Protein AF-A0A8E5ML60-F1 (afdb_monomer)

Mean predicted aligned error: 9.16 Å

Foldseek 3Di:
DVVVVVVVVVVVVCVLVVLVPDAPLLFADPVCSVVVVVVLVVQDPPKAWDWDDDPQKIKIFIDDNVRPDGPDIDIGHTDPCNVVNRVSLVPDDPVVSRVRNSD

Solvent-accessible surface area (backbone atoms only — not comparable to full-atom values): 5982 Å² total; per-residue (Å²): 119,68,68,63,52,52,52,53,55,51,51,65,65,43,55,64,58,62,58,73,68,62,42,56,72,59,23,44,23,77,94,44,45,72,60,49,55,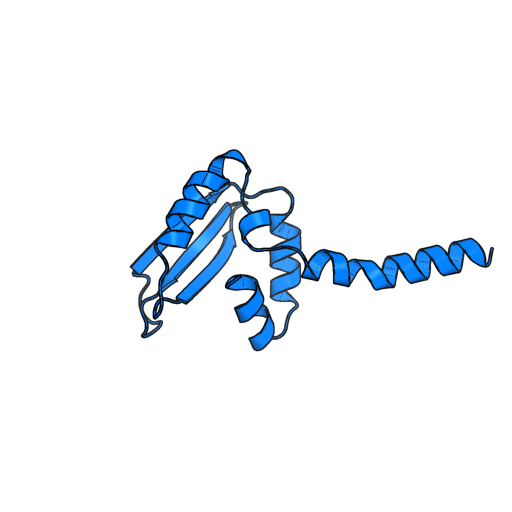60,51,56,72,68,65,48,88,69,48,46,68,50,70,48,82,56,95,77,21,36,34,36,44,26,23,42,70,84,65,80,46,77,76,49,72,52,77,40,57,39,27,94,47,27,66,61,49,54,51,55,42,71,73,40,59,73,82,54,29,57,55,50,62,73,96

pLDDT: mean 81.3, std 15.76, range [49.38, 97.75]

Organism: Ustilaginoidea virens (NCBI:txid1159556)

Secondary structure (DSSP, 8-state):
-HHHHHHHHHHHHHHHHHHHT--GGGGB-GGGHHHHHHHHTT--TT-EEEEEEETTEEEEEEE-TTSSSEEEEEEEEBPTTHHHHHHHHHTS-HHHHHHHHH-

Radius of gyration: 16.59 Å; Cα contacts (8 Å, |Δi|>4): 123; chains: 1; bounding box: 34×33×50 Å

Structure (mmCIF, N/CA/C/O backbone):
data_AF-A0A8E5ML60-F1
#
_entry.id   AF-A0A8E5ML60-F1
#
loop_
_atom_site.group_PDB
_atom_site.id
_atom_site.type_symbol
_atom_site.label_atom_id
_atom_site.label_alt_id
_atom_site.label_comp_id
_atom_site.label_asym_id
_atom_site.label_entity_id
_atom_site.label_seq_id
_atom_site.pdbx_PDB_ins_code
_atom_site.Cartn_x
_atom_site.Cartn_y
_atom_site.Cartn_z
_atom_site.occupancy
_atom_site.B_iso_or_equiv
_atom_site.auth_seq_id
_atom_site.auth_comp_id
_atom_site.auth_asym_id
_atom_site.auth_atom_id
_atom_site.pdbx_PDB_model_num
ATOM 1 N N . MET A 1 1 ? -16.453 -22.529 35.936 1.00 58.88 1 MET A N 1
ATOM 2 C CA . MET A 1 1 ? -15.146 -21.964 35.510 1.00 58.88 1 MET A CA 1
ATOM 3 C C . MET A 1 1 ? -14.504 -22.653 34.294 1.00 58.88 1 MET A C 1
ATOM 5 O O . MET A 1 1 ? -13.620 -22.053 33.698 1.00 58.88 1 MET A O 1
ATOM 9 N N . HIS A 1 2 ? -14.928 -23.857 33.876 1.00 58.31 2 HIS A N 1
ATOM 10 C CA . HIS A 1 2 ? -14.339 -24.545 32.710 1.00 58.31 2 HIS A CA 1
ATOM 11 C C . HIS A 1 2 ? -14.726 -23.940 31.348 1.00 58.31 2 HIS A C 1
ATOM 13 O O . HIS A 1 2 ? -13.866 -23.816 30.484 1.00 58.31 2 HIS A O 1
ATOM 19 N N . LEU A 1 3 ? -15.969 -23.473 31.181 1.00 62.12 3 LEU A N 1
ATOM 20 C CA . LEU A 1 3 ? -16.435 -22.844 29.933 1.00 62.12 3 LEU A CA 1
ATOM 21 C C . LEU A 1 3 ? -15.674 -21.553 29.588 1.00 62.12 3 LEU A C 1
ATOM 23 O O . LEU A 1 3 ? -15.252 -21.377 28.452 1.00 62.12 3 LEU A O 1
ATOM 27 N N . LEU A 1 4 ? -15.417 -20.690 30.579 1.00 64.50 4 LEU A N 1
ATOM 28 C CA . LEU A 1 4 ? -14.663 -19.445 30.378 1.00 64.50 4 LEU A CA 1
ATOM 29 C C . LEU A 1 4 ? -13.224 -19.719 29.905 1.00 64.50 4 LEU A C 1
ATOM 31 O O . LEU A 1 4 ? -12.716 -19.034 29.026 1.00 64.50 4 LEU A O 1
ATOM 35 N N . ARG A 1 5 ? -12.583 -20.764 30.447 1.00 63.19 5 ARG A N 1
ATOM 36 C CA . ARG A 1 5 ? -11.224 -21.176 30.061 1.00 63.19 5 ARG A CA 1
ATOM 37 C C . ARG A 1 5 ? -11.161 -21.713 28.629 1.00 63.19 5 ARG A C 1
ATOM 39 O O . ARG A 1 5 ? -10.198 -21.426 27.930 1.00 63.19 5 ARG A O 1
ATOM 46 N N . ILE A 1 6 ? -12.192 -22.435 28.184 1.00 70.25 6 ILE A N 1
ATOM 47 C CA . ILE A 1 6 ? -12.295 -22.945 26.806 1.00 70.25 6 ILE A CA 1
ATOM 48 C C . ILE A 1 6 ? -12.493 -21.792 25.812 1.00 70.25 6 ILE A C 1
ATOM 50 O O . ILE A 1 6 ? -11.838 -21.765 24.775 1.00 70.25 6 ILE A O 1
ATOM 54 N N . VAL A 1 7 ? -13.333 -20.805 26.146 1.00 66.75 7 VAL A N 1
ATOM 55 C CA . VAL A 1 7 ? -13.552 -19.618 25.299 1.00 66.75 7 VAL A CA 1
ATOM 56 C C . VAL A 1 7 ? -12.274 -18.785 25.163 1.00 66.75 7 VAL A C 1
ATOM 58 O O . VAL A 1 7 ? -11.927 -18.382 24.056 1.00 66.75 7 VAL A O 1
ATOM 61 N N . ILE A 1 8 ? -11.536 -18.574 26.260 1.00 62.09 8 ILE A N 1
ATOM 62 C CA . ILE A 1 8 ? -10.260 -17.841 26.233 1.00 62.09 8 ILE A CA 1
ATOM 63 C C . ILE A 1 8 ? -9.214 -18.596 25.397 1.00 62.09 8 ILE A C 1
ATOM 65 O O . ILE A 1 8 ? -8.561 -17.987 24.553 1.00 62.09 8 ILE A O 1
ATOM 69 N N . ALA A 1 9 ? -9.098 -19.917 25.568 1.00 63.38 9 ALA A N 1
ATOM 70 C CA . ALA A 1 9 ? -8.167 -20.739 24.793 1.00 63.38 9 ALA A CA 1
ATOM 71 C C . ALA A 1 9 ? -8.489 -20.731 23.285 1.00 63.38 9 ALA A C 1
ATOM 73 O O . ALA A 1 9 ? -7.587 -20.624 22.451 1.00 63.38 9 ALA A O 1
ATOM 74 N N . LEU A 1 10 ? -9.773 -20.776 22.918 1.00 59.94 10 LEU A N 1
ATOM 75 C CA . LEU A 1 10 ? -10.203 -20.708 21.522 1.00 59.94 10 LEU A CA 1
ATOM 76 C C . LEU A 1 10 ? -9.956 -19.317 20.909 1.00 59.94 10 LEU A C 1
ATOM 78 O O . LEU A 1 10 ? -9.509 -19.221 19.767 1.00 59.94 10 LEU A O 1
ATOM 82 N N . ALA A 1 11 ? -10.168 -18.243 21.676 1.00 59.28 11 ALA A N 1
ATOM 83 C CA . ALA A 1 11 ? -9.871 -16.877 21.244 1.00 59.28 11 ALA A CA 1
ATOM 84 C C . ALA A 1 11 ? -8.369 -16.663 20.981 1.00 59.28 11 ALA A C 1
ATOM 86 O O . ALA A 1 11 ? -8.003 -16.037 19.985 1.00 59.28 11 ALA A O 1
ATOM 87 N N . THR A 1 12 ? -7.493 -17.241 21.812 1.00 59.06 12 THR A N 1
ATOM 88 C CA . THR A 1 12 ? -6.038 -17.182 21.584 1.00 59.06 12 THR A CA 1
ATOM 89 C C . THR A 1 12 ? -5.590 -17.967 20.351 1.00 59.06 12 THR A C 1
ATOM 91 O O . THR A 1 12 ? -4.633 -17.565 19.696 1.00 59.06 12 THR A O 1
ATOM 94 N N . LEU A 1 13 ? -6.295 -19.045 19.988 1.00 58.19 13 LEU A N 1
ATOM 95 C CA . LEU A 1 13 ? -5.961 -19.856 18.813 1.00 58.19 13 LEU A CA 1
ATOM 96 C C . LEU A 1 13 ? -6.383 -19.190 17.488 1.00 58.19 13 LEU A C 1
ATOM 98 O O . LEU A 1 13 ? -5.761 -19.422 16.455 1.00 58.19 13 LEU A O 1
ATOM 102 N N . LEU A 1 14 ? -7.438 -18.367 17.511 1.00 54.91 14 LEU A N 1
ATOM 103 C CA . LEU A 1 14 ? -8.003 -17.710 16.323 1.00 54.91 14 LEU A CA 1
ATOM 104 C C . LEU A 1 14 ? -7.382 -16.339 16.015 1.00 54.91 14 LEU A C 1
ATOM 106 O O . LEU A 1 14 ? -7.439 -15.892 14.869 1.00 54.91 14 LEU A O 1
ATOM 110 N N . ALA A 1 15 ? -6.762 -15.681 16.998 1.00 54.88 15 ALA A N 1
ATOM 111 C CA . ALA A 1 15 ? -6.102 -14.388 16.805 1.00 54.88 15 ALA A CA 1
ATOM 112 C C . ALA A 1 15 ? -5.055 -14.371 15.658 1.00 54.88 15 ALA A C 1
ATOM 114 O O . ALA A 1 15 ? -5.115 -13.455 14.835 1.00 54.88 15 ALA A O 1
ATOM 115 N N . PRO A 1 16 ? -4.165 -15.377 15.498 1.00 56.28 16 PRO A N 1
ATOM 116 C CA . PRO A 1 16 ? -3.231 -15.406 14.370 1.00 56.28 16 PRO A CA 1
ATOM 117 C C . PRO A 1 16 ? -3.911 -15.664 13.015 1.00 56.28 16 PRO A C 1
ATOM 119 O O . PRO A 1 16 ? -3.416 -15.209 11.984 1.00 56.28 16 PRO A O 1
ATOM 122 N N . VAL A 1 17 ? -5.055 -16.361 12.996 1.00 58.16 17 VAL A N 1
ATOM 123 C CA . VAL A 1 17 ? -5.814 -16.649 11.764 1.00 58.16 17 VAL A CA 1
ATOM 124 C C . VAL A 1 17 ? -6.487 -15.383 11.233 1.00 58.16 17 VAL A C 1
ATOM 126 O O . VAL A 1 17 ? -6.482 -15.140 10.029 1.00 58.16 17 VAL A O 1
ATOM 129 N N . ALA A 1 18 ? -7.007 -14.536 12.125 1.00 57.91 18 ALA A N 1
ATOM 130 C CA . ALA A 1 18 ? -7.603 -13.258 11.744 1.00 57.91 18 ALA A CA 1
ATOM 131 C C . ALA A 1 18 ? -6.579 -12.301 11.105 1.00 57.91 18 ALA A C 1
ATOM 133 O O . ALA A 1 18 ? -6.935 -11.548 10.201 1.00 57.91 18 ALA A O 1
ATOM 134 N N . MET A 1 19 ? -5.309 -12.354 11.527 1.00 59.56 19 MET A N 1
ATOM 135 C CA . MET A 1 19 ? -4.244 -11.522 10.951 1.00 59.56 19 MET A CA 1
ATOM 136 C C . MET A 1 19 ? -3.718 -12.046 9.613 1.00 59.56 19 MET A C 1
ATOM 138 O O . MET A 1 19 ? -3.382 -11.247 8.745 1.00 59.56 19 MET A O 1
ATOM 142 N N . ALA A 1 20 ? -3.744 -13.366 9.400 1.00 59.12 20 ALA A N 1
ATOM 143 C CA . ALA A 1 20 ? -3.416 -13.988 8.115 1.00 59.12 20 ALA A CA 1
ATOM 144 C C . ALA A 1 20 ? -4.392 -13.612 6.980 1.00 59.12 20 ALA A C 1
ATOM 146 O O . ALA A 1 20 ? -4.085 -13.837 5.812 1.00 59.12 20 ALA A O 1
ATOM 147 N N . ALA A 1 21 ? -5.562 -13.055 7.313 1.00 65.81 21 ALA A N 1
ATOM 148 C CA . ALA A 1 21 ? -6.557 -12.603 6.347 1.00 65.81 21 ALA A CA 1
ATOM 149 C C . ALA A 1 21 ? -6.398 -11.131 5.922 1.00 65.81 21 ALA A C 1
ATOM 151 O O . ALA A 1 21 ? -7.067 -10.720 4.972 1.00 65.81 21 ALA A O 1
ATOM 152 N N . LEU A 1 22 ? -5.560 -10.330 6.601 1.00 75.38 22 LEU A N 1
ATOM 153 C CA . LEU A 1 22 ? -5.335 -8.945 6.181 1.00 75.38 22 LEU A CA 1
ATOM 154 C C . LEU A 1 22 ? -4.525 -8.908 4.886 1.00 75.38 22 LEU A C 1
ATOM 156 O O . LEU A 1 22 ? -3.469 -9.529 4.785 1.00 75.38 22 LEU A O 1
ATOM 160 N N . ARG A 1 23 ? -5.002 -8.119 3.924 1.00 87.12 23 ARG A N 1
ATOM 161 C CA . ARG A 1 23 ? -4.296 -7.830 2.672 1.00 87.12 23 ARG A CA 1
ATOM 162 C C . ARG A 1 23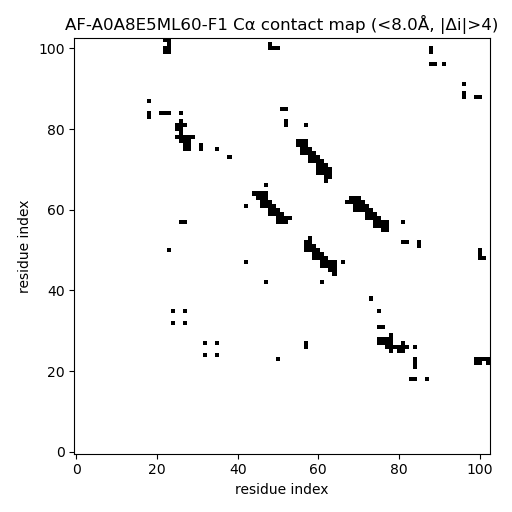 ? -3.613 -6.477 2.748 1.00 87.12 23 ARG A C 1
ATOM 164 O O . ARG A 1 23 ? -4.027 -5.609 3.520 1.00 87.12 23 ARG A O 1
ATOM 171 N N . LEU A 1 24 ? -2.640 -6.238 1.868 1.00 90.00 24 LEU A N 1
ATOM 172 C CA . LEU A 1 24 ? -1.996 -4.926 1.777 1.00 90.00 24 LEU A CA 1
ATOM 173 C C . LEU A 1 24 ? -3.023 -3.804 1.554 1.00 90.00 24 LEU A C 1
ATOM 175 O O . LEU A 1 24 ? -2.941 -2.750 2.184 1.00 90.00 24 LEU A O 1
ATOM 179 N N . ARG A 1 25 ? -4.051 -4.048 0.736 1.00 94.25 25 ARG A N 1
ATOM 180 C CA . ARG A 1 25 ? -5.153 -3.105 0.496 1.00 94.25 25 ARG A CA 1
ATOM 181 C C . ARG A 1 25 ? -5.871 -2.658 1.777 1.00 94.25 25 ARG A C 1
ATOM 183 O O . ARG A 1 25 ? -6.277 -1.502 1.867 1.00 94.25 25 ARG A O 1
ATOM 190 N N . ASP A 1 26 ? -5.993 -3.525 2.787 1.00 93.62 26 ASP A N 1
ATOM 191 C CA . ASP A 1 26 ? -6.643 -3.194 4.066 1.00 93.62 26 ASP A CA 1
ATOM 192 C C . ASP A 1 26 ? -5.844 -2.179 4.894 1.00 93.62 26 ASP A C 1
ATOM 194 O O . ASP A 1 26 ? -6.384 -1.561 5.816 1.00 93.62 26 ASP A O 1
ATOM 198 N N . THR A 1 27 ? -4.564 -1.985 4.571 1.00 94.88 27 THR A N 1
ATOM 199 C CA . THR A 1 27 ? -3.684 -1.001 5.216 1.00 94.88 27 THR A CA 1
ATOM 200 C C . THR A 1 27 ? -3.873 0.418 4.680 1.00 94.88 27 THR A C 1
ATOM 202 O O . THR A 1 27 ? -3.345 1.363 5.265 1.00 94.88 27 THR A O 1
ATOM 205 N N . ILE A 1 28 ? -4.638 0.590 3.599 1.00 97.44 28 ILE A N 1
ATOM 206 C CA . ILE A 1 28 ? 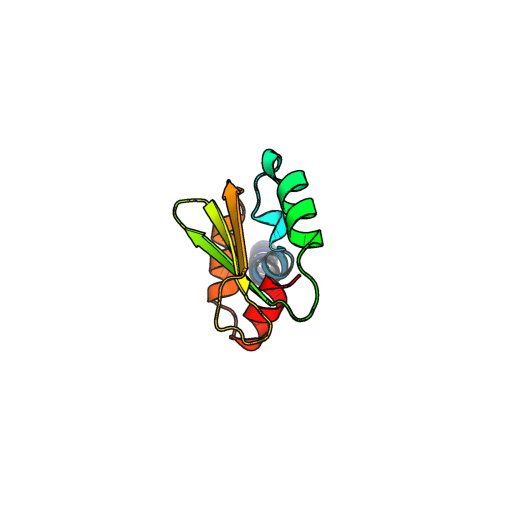-4.833 1.863 2.903 1.00 97.44 28 ILE A CA 1
ATOM 207 C C . ILE A 1 28 ? -6.114 2.540 3.397 1.00 97.44 28 ILE A C 1
ATOM 209 O O . ILE A 1 28 ? -7.162 1.908 3.535 1.00 97.44 28 ILE A O 1
ATOM 213 N N . HIS A 1 29 ? -6.053 3.844 3.672 1.00 97.44 29 HIS A N 1
ATOM 214 C CA . HIS A 1 29 ? -7.234 4.615 4.056 1.00 97.44 29 HIS A CA 1
ATOM 215 C C . HIS A 1 29 ? -8.276 4.631 2.923 1.00 97.44 29 HIS A C 1
ATOM 217 O O . HIS A 1 29 ? -7.928 4.734 1.746 1.00 97.44 29 HIS A O 1
ATOM 223 N N . THR A 1 30 ? -9.565 4.589 3.270 1.00 96.38 30 THR A N 1
ATOM 224 C CA . THR A 1 30 ? -10.678 4.441 2.309 1.00 96.38 30 THR A CA 1
ATOM 225 C C . THR A 1 30 ? -10.674 5.495 1.196 1.00 96.38 30 THR A C 1
ATOM 227 O O . THR A 1 30 ? -10.894 5.169 0.033 1.00 96.38 30 THR A O 1
ATOM 230 N N . GLU A 1 31 ? -10.335 6.741 1.532 1.00 97.12 31 GLU A N 1
ATOM 231 C CA . GLU A 1 31 ? -10.195 7.868 0.591 1.00 97.12 31 GLU A CA 1
ATOM 232 C C . GLU A 1 31 ? -9.115 7.674 -0.491 1.00 97.12 31 GLU A C 1
ATOM 234 O O . GLU A 1 31 ? -9.135 8.346 -1.520 1.00 97.12 31 GLU A O 1
ATOM 239 N N . ASN A 1 32 ? -8.161 6.764 -0.282 1.00 96.75 32 ASN A N 1
ATOM 240 C CA . ASN A 1 32 ? -7.077 6.482 -1.220 1.00 96.75 32 ASN A CA 1
ATOM 241 C C . ASN A 1 32 ? -7.260 5.164 -1.983 1.00 96.75 32 ASN A C 1
ATOM 243 O O . ASN A 1 32 ? -6.478 4.904 -2.894 1.00 96.75 32 ASN A O 1
ATOM 247 N N . LEU A 1 33 ? -8.296 4.368 -1.688 1.00 96.56 33 LEU A N 1
ATOM 248 C CA . LEU A 1 33 ? -8.467 3.035 -2.281 1.00 96.56 33 LEU A CA 1
ATOM 249 C C . LEU A 1 33 ? -8.550 3.059 -3.807 1.00 96.56 33 LEU A C 1
ATOM 251 O O . LEU A 1 33 ? -7.897 2.254 -4.453 1.00 96.56 33 LEU A O 1
ATOM 255 N N . ARG A 1 34 ? -9.273 4.017 -4.401 1.00 97.12 34 ARG A N 1
ATOM 256 C CA . ARG A 1 34 ? -9.366 4.122 -5.869 1.00 97.12 34 ARG A CA 1
ATOM 257 C C . ARG A 1 34 ? -8.008 4.400 -6.521 1.00 97.12 34 ARG A C 1
ATOM 259 O O . ARG A 1 34 ? -7.718 3.872 -7.588 1.00 97.12 34 ARG A O 1
ATOM 266 N N . ILE A 1 35 ? -7.199 5.253 -5.894 1.00 96.62 35 ILE A N 1
ATOM 267 C CA . ILE A 1 35 ? -5.869 5.613 -6.404 1.00 96.62 35 ILE A CA 1
ATOM 268 C C . ILE A 1 35 ? -4.921 4.424 -6.230 1.00 96.62 35 ILE A C 1
ATOM 270 O O . ILE A 1 35 ? -4.195 4.093 -7.158 1.00 96.62 35 ILE A O 1
ATOM 274 N N . TYR A 1 36 ? -4.992 3.745 -5.083 1.00 96.62 36 TYR A N 1
ATOM 275 C CA . TYR A 1 36 ? -4.265 2.506 -4.827 1.00 96.62 36 TYR A CA 1
ATOM 276 C C . TYR A 1 36 ? -4.607 1.419 -5.852 1.00 96.62 36 TYR A C 1
ATOM 278 O O . TYR A 1 36 ? -3.701 0.891 -6.486 1.00 96.62 36 TYR A O 1
ATOM 286 N N . ASP A 1 37 ? -5.891 1.135 -6.084 1.00 95.94 37 ASP A N 1
ATOM 287 C CA . ASP A 1 37 ? -6.328 0.105 -7.035 1.00 95.94 37 ASP A CA 1
ATOM 288 C C . ASP A 1 37 ? -5.824 0.427 -8.458 1.00 95.94 37 ASP A C 1
ATOM 290 O O . ASP A 1 37 ? -5.321 -0.449 -9.160 1.00 95.94 37 ASP A O 1
ATOM 294 N N . SER A 1 38 ? -5.875 1.705 -8.855 1.00 96.94 38 SER A N 1
ATOM 295 C CA . SER A 1 38 ? -5.357 2.174 -10.147 1.00 96.94 38 SER A CA 1
ATOM 296 C C . SER A 1 38 ? -3.830 2.148 -10.259 1.00 96.94 38 SER A C 1
ATOM 298 O O . SER A 1 38 ? -3.312 2.091 -11.373 1.00 96.94 38 SER A O 1
ATOM 300 N N . PHE A 1 39 ? -3.101 2.257 -9.149 1.00 96.06 39 PHE A N 1
ATOM 301 C CA . PHE A 1 39 ? -1.646 2.120 -9.123 1.00 96.06 39 PHE A CA 1
ATOM 302 C C . PHE A 1 39 ? -1.247 0.647 -9.202 1.00 96.06 39 PHE A C 1
ATOM 304 O O . PHE A 1 39 ? -0.429 0.273 -10.037 1.00 96.06 39 PHE A O 1
ATOM 311 N N . MET A 1 40 ? -1.885 -0.206 -8.396 1.00 93.81 40 MET A N 1
ATOM 312 C CA . MET A 1 40 ? -1.645 -1.648 -8.391 1.00 93.81 40 MET A CA 1
ATOM 313 C C . MET A 1 40 ? -1.946 -2.287 -9.750 1.00 93.81 40 MET A C 1
ATOM 315 O O . MET A 1 40 ? -1.223 -3.188 -10.160 1.00 93.81 40 MET A O 1
ATOM 319 N N . SER A 1 41 ? -2.940 -1.788 -10.498 1.00 94.25 41 SER A N 1
ATOM 320 C CA . SER A 1 41 ? -3.238 -2.280 -11.852 1.00 94.25 41 SER A CA 1
ATOM 321 C C . SER A 1 41 ? -2.143 -1.986 -12.884 1.00 94.25 41 SER A C 1
ATOM 323 O O . SER A 1 41 ? -2.176 -2.544 -13.977 1.00 94.25 41 SER A O 1
ATOM 325 N N . GLN A 1 42 ? -1.205 -1.084 -12.583 1.00 92.19 42 GLN A N 1
ATOM 326 C CA . GLN A 1 42 ? -0.070 -0.772 -13.459 1.00 92.19 42 GLN A CA 1
ATOM 327 C C . GLN A 1 42 ? 1.127 -1.686 -13.194 1.00 92.19 42 GLN A C 1
ATOM 329 O O . GLN A 1 42 ? 2.026 -1.758 -14.029 1.00 92.19 42 GLN A O 1
ATOM 334 N N . ILE A 1 43 ? 1.145 -2.389 -12.059 1.00 89.94 43 ILE A N 1
ATOM 335 C CA . ILE A 1 43 ? 2.213 -3.318 -11.704 1.00 89.94 43 ILE A CA 1
ATOM 336 C C . ILE A 1 43 ? 1.938 -4.637 -12.421 1.00 89.94 43 ILE A C 1
ATOM 338 O O . ILE A 1 43 ? 0.984 -5.348 -12.116 1.00 89.94 43 ILE A O 1
ATOM 342 N N . HIS A 1 44 ? 2.778 -4.954 -13.397 1.00 86.00 44 HIS A N 1
ATOM 343 C CA . HIS A 1 44 ? 2.690 -6.173 -14.190 1.00 86.00 44 HIS A CA 1
ATOM 344 C C . HIS A 1 44 ? 4.009 -6.929 -14.124 1.00 86.00 44 HIS A C 1
ATOM 346 O O . HIS A 1 44 ? 5.070 -6.332 -13.948 1.00 86.00 44 HIS A O 1
ATOM 352 N N . LEU A 1 45 ? 3.953 -8.250 -14.298 1.00 78.31 45 LEU A N 1
ATOM 353 C CA . LEU A 1 45 ? 5.167 -9.048 -14.433 1.00 78.31 45 LEU A CA 1
ATOM 354 C C . LEU A 1 45 ? 6.007 -8.497 -15.597 1.00 78.31 45 LEU A C 1
ATOM 356 O O . LEU A 1 45 ? 5.446 -8.193 -16.653 1.00 78.31 45 LEU A O 1
ATOM 360 N N . PRO A 1 46 ? 7.330 -8.366 -15.432 1.00 82.88 46 PRO A N 1
ATOM 361 C CA . PRO A 1 46 ? 8.156 -8.930 -14.358 1.00 82.88 46 PRO A CA 1
ATOM 362 C C . PRO A 1 46 ? 8.429 -8.007 -13.147 1.00 82.88 46 PRO A C 1
ATOM 364 O O . PRO A 1 46 ? 9.350 -8.278 -12.377 1.00 82.88 46 PRO A O 1
ATOM 367 N N . MET A 1 47 ? 7.685 -6.911 -12.979 1.00 85.06 47 MET A N 1
ATOM 368 C CA . MET A 1 47 ? 7.894 -5.971 -11.873 1.00 85.06 47 MET A CA 1
ATOM 369 C C . MET A 1 47 ? 7.590 -6.619 -10.522 1.00 85.06 47 MET A C 1
ATOM 371 O O . MET A 1 47 ? 6.639 -7.391 -10.378 1.00 85.06 47 MET A O 1
ATOM 375 N N . VAL A 1 48 ? 8.373 -6.243 -9.518 1.00 87.62 48 VAL A N 1
ATOM 376 C CA . VAL A 1 48 ? 8.152 -6.615 -8.117 1.00 87.62 48 VAL A CA 1
ATOM 377 C C . VAL A 1 48 ? 7.975 -5.356 -7.292 1.00 87.62 48 VAL A C 1
ATOM 379 O O . VAL A 1 48 ? 8.459 -4.290 -7.667 1.00 87.62 48 VAL A O 1
ATOM 382 N N . TYR A 1 49 ? 7.282 -5.451 -6.165 1.00 89.81 49 TYR A N 1
ATOM 383 C CA . TYR A 1 49 ? 7.087 -4.302 -5.296 1.00 89.81 49 TYR A CA 1
ATOM 384 C C . TYR A 1 49 ? 7.330 -4.643 -3.833 1.00 89.81 49 TYR A C 1
ATOM 386 O O . TYR A 1 49 ? 7.156 -5.782 -3.400 1.00 89.81 49 TYR A O 1
ATOM 394 N N . HIS A 1 50 ? 7.730 -3.630 -3.073 1.00 89.75 50 HIS A N 1
ATOM 395 C CA . HIS A 1 50 ? 7.928 -3.695 -1.636 1.00 89.75 50 HIS A CA 1
ATOM 396 C C . HIS A 1 50 ? 7.044 -2.653 -0.964 1.00 89.75 50 HIS A C 1
ATOM 398 O O . HIS A 1 50 ? 7.140 -1.461 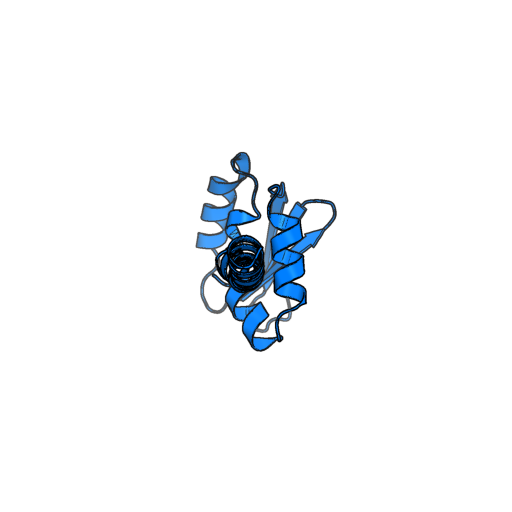-1.257 1.00 89.75 50 HIS A O 1
ATOM 404 N N . ALA A 1 51 ? 6.187 -3.107 -0.052 1.00 92.62 51 ALA A N 1
ATOM 405 C CA . ALA A 1 51 ? 5.347 -2.234 0.748 1.00 92.62 51 ALA A CA 1
ATOM 406 C C . ALA A 1 51 ? 5.873 -2.117 2.182 1.00 92.62 51 ALA A C 1
ATOM 408 O O . ALA A 1 51 ? 6.255 -3.119 2.784 1.00 92.62 51 ALA A O 1
ATOM 409 N N . TYR A 1 52 ? 5.846 -0.912 2.753 1.00 93.62 52 TYR A N 1
ATOM 410 C CA . TYR A 1 52 ? 6.278 -0.658 4.132 1.00 93.62 52 TYR A CA 1
ATOM 411 C C . TYR A 1 52 ? 5.535 0.518 4.773 1.00 93.62 52 TYR A C 1
ATOM 413 O O . TYR A 1 52 ? 5.051 1.434 4.105 1.00 93.62 52 TYR A O 1
ATOM 421 N N . LEU A 1 53 ? 5.461 0.512 6.105 1.00 95.06 53 LEU A N 1
ATOM 422 C CA . LEU A 1 53 ? 4.882 1.599 6.892 1.00 95.06 53 LEU A CA 1
ATOM 423 C C . LEU A 1 53 ? 5.976 2.555 7.372 1.00 95.06 53 LEU A C 1
ATOM 425 O O .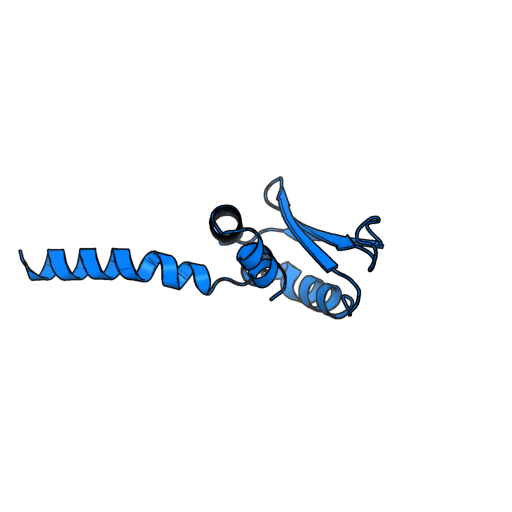 LEU A 1 53 ? 6.899 2.152 8.075 1.00 95.06 53 LEU A O 1
ATOM 429 N N . LYS A 1 54 ? 5.847 3.845 7.052 1.00 95.44 54 LYS A N 1
ATOM 430 C CA . LYS A 1 54 ? 6.739 4.899 7.557 1.00 95.44 54 LYS A CA 1
ATOM 431 C C . LYS A 1 54 ? 5.962 6.192 7.763 1.00 95.44 54 LYS A C 1
ATOM 433 O O . LYS A 1 54 ? 5.235 6.623 6.871 1.00 95.44 54 LYS A O 1
ATOM 438 N N . ASN A 1 55 ? 6.131 6.824 8.926 1.00 95.06 55 ASN A N 1
ATOM 439 C CA . ASN A 1 55 ? 5.453 8.074 9.302 1.00 95.06 55 ASN A CA 1
ATOM 440 C C . ASN A 1 55 ? 3.922 8.005 9.138 1.00 95.06 55 ASN A C 1
ATOM 442 O O . ASN A 1 55 ? 3.306 8.913 8.584 1.00 95.06 55 ASN A O 1
ATOM 446 N N . ASN A 1 56 ? 3.318 6.897 9.584 1.00 93.69 56 ASN A N 1
ATOM 447 C CA . ASN A 1 56 ? 1.882 6.628 9.458 1.00 93.69 56 ASN A CA 1
ATOM 448 C C . ASN A 1 56 ? 1.352 6.723 8.010 1.00 93.69 56 ASN A C 1
ATOM 450 O O . ASN A 1 56 ? 0.233 7.164 7.748 1.00 93.69 56 ASN A O 1
ATOM 454 N N . ARG A 1 57 ? 2.193 6.339 7.049 1.00 97.44 57 ARG A N 1
ATOM 455 C CA . ARG A 1 57 ? 1.863 6.243 5.630 1.00 97.44 57 ARG A CA 1
ATOM 456 C C . ARG A 1 57 ? 2.371 4.925 5.076 1.00 97.44 57 ARG A C 1
ATOM 458 O O . ARG A 1 57 ? 3.449 4.470 5.457 1.00 97.44 57 ARG A O 1
ATOM 465 N N . VAL A 1 58 ? 1.581 4.329 4.194 1.00 96.62 58 VAL A N 1
ATOM 466 C CA . VAL A 1 58 ? 1.945 3.102 3.487 1.00 96.62 58 VAL A CA 1
ATOM 467 C C . VAL A 1 58 ? 2.667 3.503 2.213 1.00 96.62 58 VAL A C 1
ATOM 469 O O . VAL A 1 58 ? 2.112 4.239 1.398 1.00 96.62 58 VAL A O 1
ATOM 472 N N . HIS A 1 59 ? 3.906 3.057 2.074 1.00 97.06 59 HIS A N 1
ATOM 473 C CA . HIS A 1 59 ? 4.744 3.272 0.901 1.00 97.06 59 HIS A CA 1
ATOM 474 C C . HIS A 1 59 ? 4.798 1.986 0.099 1.00 97.06 59 HIS A C 1
ATOM 476 O O . HIS A 1 59 ? 4.811 0.907 0.689 1.00 97.06 59 HIS A O 1
ATOM 482 N N . ILE A 1 60 ? 4.805 2.112 -1.222 1.00 95.12 60 ILE A N 1
ATOM 483 C CA . ILE A 1 60 ? 4.970 1.007 -2.158 1.00 95.12 60 ILE A CA 1
ATOM 484 C C . ILE A 1 60 ? 6.037 1.425 -3.158 1.00 95.12 60 ILE A C 1
ATOM 486 O O . ILE A 1 60 ? 5.792 2.330 -3.954 1.00 95.12 60 ILE A O 1
ATOM 490 N N . ASP A 1 61 ? 7.184 0.759 -3.117 1.00 94.38 61 ASP A N 1
ATOM 491 C CA . ASP A 1 61 ? 8.270 0.931 -4.079 1.00 94.38 61 ASP A CA 1
ATOM 492 C C . ASP A 1 61 ? 8.186 -0.203 -5.105 1.00 94.38 61 ASP A C 1
ATOM 494 O O . ASP A 1 61 ? 8.088 -1.370 -4.728 1.00 94.38 61 ASP A O 1
ATOM 498 N N . VAL A 1 62 ? 8.195 0.125 -6.396 1.00 92.69 62 VAL A N 1
ATOM 499 C CA . VAL A 1 62 ? 8.131 -0.837 -7.506 1.00 92.69 62 VAL A CA 1
ATOM 500 C C . VAL A 1 62 ? 9.489 -0.891 -8.181 1.00 92.69 62 VAL A C 1
ATOM 502 O O . VAL A 1 62 ? 10.013 0.143 -8.592 1.00 92.69 62 VAL A O 1
ATOM 505 N N . TYR A 1 63 ? 10.032 -2.090 -8.329 1.00 90.31 63 TYR A N 1
ATOM 506 C CA . TYR A 1 63 ? 11.331 -2.354 -8.927 1.00 90.31 63 TYR A CA 1
ATOM 507 C C . TYR A 1 63 ? 11.172 -2.955 -10.322 1.00 90.31 63 TYR A C 1
ATOM 509 O O . TYR A 1 63 ? 10.186 -3.641 -10.618 1.00 90.31 63 TYR A O 1
ATOM 517 N N . ASP A 1 64 ? 12.158 -2.701 -11.179 1.00 86.38 64 ASP A N 1
ATOM 518 C CA . ASP A 1 64 ? 12.310 -3.452 -12.421 1.00 86.38 64 ASP A CA 1
ATOM 519 C C . ASP A 1 64 ? 12.604 -4.941 -12.163 1.00 86.38 64 ASP A C 1
ATOM 521 O O . ASP A 1 64 ? 12.828 -5.378 -11.034 1.00 86.38 64 ASP A O 1
ATOM 525 N N . HIS A 1 65 ? 12.577 -5.739 -13.235 1.00 75.88 65 HIS A N 1
ATOM 526 C CA . HIS A 1 65 ? 12.820 -7.184 -13.180 1.00 75.88 65 HIS A CA 1
ATOM 527 C C . HIS A 1 65 ? 14.146 -7.551 -12.506 1.00 75.88 65 HIS A C 1
ATOM 529 O O . HIS A 1 65 ? 14.234 -8.579 -11.838 1.00 75.88 65 HIS A O 1
ATOM 535 N N . GLU A 1 66 ? 15.169 -6.714 -12.688 1.00 74.75 66 GLU A N 1
ATOM 536 C CA . GLU A 1 66 ? 16.506 -6.933 -12.139 1.00 74.75 66 GLU A CA 1
ATOM 537 C C . GLU A 1 66 ? 16.596 -6.533 -10.656 1.00 74.75 66 GLU A C 1
ATOM 539 O O . GLU A 1 66 ? 17.639 -6.710 -10.029 1.00 74.75 66 GLU A O 1
ATOM 544 N N . GLY A 1 67 ? 15.499 -6.028 -10.068 1.00 64.12 67 GLY A N 1
ATOM 545 C CA . GLY A 1 67 ? 15.350 -5.731 -8.641 1.00 64.12 67 GLY A CA 1
ATOM 546 C C . GLY A 1 67 ? 16.238 -4.591 -8.142 1.00 64.12 67 GLY A C 1
ATOM 547 O O . GLY A 1 67 ? 16.233 -4.279 -6.951 1.00 64.12 67 GLY A O 1
ATOM 548 N N . GLY A 1 68 ? 17.016 -3.974 -9.033 1.00 78.00 68 GLY A N 1
ATOM 549 C CA . GLY A 1 68 ? 18.063 -3.023 -8.682 1.00 78.00 68 GLY A CA 1
ATOM 550 C C . GLY A 1 68 ? 17.580 -1.580 -8.643 1.00 78.00 68 GLY A C 1
ATOM 551 O O . GLY A 1 68 ? 18.161 -0.763 -7.925 1.00 78.00 68 GLY A O 1
ATOM 552 N N . LYS A 1 69 ? 16.518 -1.245 -9.387 1.00 87.94 69 LYS A N 1
ATOM 553 C CA . LYS A 1 69 ? 16.072 0.142 -9.546 1.00 87.94 69 LYS A CA 1
ATOM 554 C C . LYS A 1 69 ? 14.579 0.300 -9.300 1.00 87.94 69 LYS A C 1
ATOM 556 O O . LYS A 1 69 ? 13.760 -0.381 -9.908 1.00 87.94 69 LYS A O 1
ATOM 561 N N . ILE A 1 70 ? 14.234 1.282 -8.466 1.00 90.75 70 ILE A N 1
ATOM 562 C CA . ILE A 1 70 ? 12.852 1.737 -8.307 1.00 90.75 70 ILE A CA 1
ATOM 563 C C . ILE A 1 70 ? 12.419 2.430 -9.606 1.00 90.75 70 ILE A C 1
ATOM 565 O O . ILE A 1 70 ? 12.995 3.446 -10.001 1.00 90.75 70 ILE A O 1
ATOM 569 N N . VAL A 1 71 ? 11.411 1.873 -10.272 1.00 92.94 71 VAL A N 1
ATOM 570 C CA . VAL A 1 71 ? 10.824 2.399 -11.514 1.00 92.94 71 VAL A CA 1
ATOM 571 C C . VAL A 1 71 ? 9.536 3.175 -11.272 1.00 92.94 71 VAL A C 1
ATOM 573 O O . VAL A 1 71 ? 9.164 4.013 -12.090 1.00 92.94 71 VAL A O 1
ATOM 576 N N . ASN A 1 72 ? 8.858 2.918 -10.154 1.00 94.12 72 ASN A N 1
ATOM 577 C CA . ASN A 1 72 ? 7.654 3.633 -9.752 1.00 94.12 72 ASN A CA 1
ATOM 578 C C . ASN A 1 72 ? 7.490 3.562 -8.230 1.00 94.12 72 ASN A C 1
ATOM 580 O O . ASN A 1 72 ? 8.030 2.662 -7.592 1.00 94.12 72 ASN A O 1
ATOM 584 N N . TYR A 1 73 ? 6.750 4.492 -7.639 1.00 95.75 73 TYR A N 1
ATOM 585 C CA . TYR A 1 73 ? 6.448 4.457 -6.213 1.00 95.75 73 TYR A CA 1
ATOM 586 C C . TYR A 1 73 ? 5.134 5.173 -5.911 1.00 95.75 73 TYR A C 1
ATOM 588 O O . TYR A 1 73 ? 4.693 6.050 -6.656 1.00 95.75 73 TYR A O 1
ATOM 596 N N . ALA A 1 74 ? 4.515 4.826 -4.787 1.00 97.06 74 ALA A N 1
ATOM 597 C CA . ALA A 1 74 ? 3.352 5.537 -4.283 1.00 97.06 74 ALA A CA 1
ATOM 598 C C . ALA A 1 74 ? 3.318 5.569 -2.758 1.00 97.06 74 ALA A C 1
ATOM 600 O O . ALA A 1 74 ? 3.766 4.646 -2.078 1.00 97.06 74 ALA A O 1
ATOM 601 N N . THR A 1 75 ? 2.724 6.632 -2.220 1.00 97.69 75 THR A N 1
ATOM 602 C CA . THR A 1 75 ? 2.517 6.795 -0.782 1.00 97.69 75 THR A CA 1
ATOM 603 C C . THR A 1 75 ? 1.056 7.097 -0.486 1.00 97.69 75 THR A C 1
ATOM 605 O O . THR A 1 75 ? 0.493 8.068 -0.993 1.00 97.69 75 THR A O 1
ATOM 608 N N . TYR A 1 76 ? 0.474 6.337 0.433 1.00 97.50 76 TYR A N 1
ATOM 609 C CA . TYR A 1 76 ? -0.922 6.456 0.836 1.00 97.50 76 TYR A CA 1
ATOM 610 C C . TYR A 1 76 ? -1.052 6.757 2.323 1.00 97.50 76 TYR A C 1
ATOM 612 O O . TYR A 1 76 ? -0.188 6.409 3.133 1.00 97.50 76 TYR A O 1
ATOM 620 N N . LYS A 1 77 ? -2.162 7.388 2.706 1.00 97.75 77 LYS A N 1
ATOM 621 C CA . LYS A 1 77 ? -2.548 7.479 4.113 1.00 97.75 77 LYS A CA 1
ATOM 622 C C . LYS A 1 77 ? -2.855 6.075 4.634 1.00 97.75 77 LYS A C 1
ATOM 624 O O . LYS A 1 77 ? -3.557 5.309 3.971 1.00 97.75 77 LYS A O 1
ATOM 629 N N . SER A 1 78 ? -2.328 5.737 5.807 1.00 97.06 78 SER A N 1
ATOM 630 C CA . SER A 1 78 ? -2.598 4.447 6.434 1.00 97.06 78 SER A CA 1
ATOM 631 C C . SER A 1 78 ? -4.025 4.375 6.986 1.00 97.06 78 SER A C 1
ATOM 633 O O . SER A 1 78 ? -4.619 5.371 7.409 1.00 97.06 78 SER A O 1
ATOM 635 N N . SER A 1 79 ? -4.581 3.169 6.997 1.00 96.81 79 SER A N 1
ATOM 636 C CA . SER A 1 79 ? -5.746 2.820 7.801 1.00 96.81 79 SER A CA 1
ATOM 637 C C . SER A 1 79 ? -5.320 2.476 9.234 1.00 96.81 79 SER A C 1
ATOM 639 O O . SER A 1 79 ? -4.141 2.264 9.531 1.00 96.81 79 SER A O 1
ATOM 641 N N . THR A 1 80 ? -6.297 2.320 10.127 1.00 94.88 80 THR A N 1
ATOM 642 C CA . THR A 1 80 ? -6.069 1.832 11.498 1.00 94.88 80 THR A CA 1
ATOM 643 C C . THR A 1 80 ? -5.511 0.406 11.550 1.00 94.88 80 THR A C 1
ATOM 645 O O . THR A 1 80 ? -4.992 -0.010 12.582 1.00 94.88 80 THR A O 1
ATOM 648 N N . ARG A 1 81 ? -5.589 -0.347 10.445 1.00 92.31 81 ARG A N 1
ATOM 649 C CA . ARG A 1 81 ? -5.116 -1.733 10.339 1.00 92.31 81 ARG A CA 1
ATOM 650 C C . ARG A 1 81 ? -3.655 -1.846 9.901 1.00 92.31 81 ARG A C 1
ATOM 652 O O . ARG A 1 81 ? -3.079 -2.924 10.012 1.00 92.31 81 ARG A O 1
ATOM 659 N N . ALA A 1 82 ? -3.047 -0.757 9.422 1.00 92.75 82 ALA A N 1
ATOM 660 C CA . ALA A 1 82 ? -1.714 -0.794 8.826 1.00 92.75 82 ALA A CA 1
ATOM 661 C C . ALA A 1 82 ? -0.632 -1.272 9.804 1.00 92.75 82 ALA A C 1
ATOM 663 O O . ALA A 1 82 ? 0.126 -2.177 9.474 1.00 92.75 82 ALA A O 1
ATOM 664 N N . ALA A 1 83 ? -0.580 -0.711 11.016 1.00 92.06 83 ALA A N 1
ATOM 665 C CA . ALA A 1 83 ? 0.437 -1.084 12.003 1.00 92.06 83 ALA A CA 1
ATOM 666 C C . ALA A 1 83 ? 0.403 -2.586 12.323 1.00 92.06 83 ALA A C 1
ATOM 668 O O . ALA A 1 83 ? 1.436 -3.250 12.304 1.00 92.06 83 ALA A O 1
ATOM 669 N N . ALA A 1 84 ? -0.799 -3.124 12.529 1.00 89.88 84 ALA A N 1
ATOM 670 C CA . ALA A 1 84 ? -1.009 -4.530 12.843 1.00 89.88 84 ALA A CA 1
ATOM 671 C C . ALA A 1 84 ? -0.591 -5.445 11.673 1.00 89.88 84 ALA A C 1
ATOM 673 O O . ALA A 1 84 ? 0.072 -6.457 11.886 1.00 89.88 84 ALA A O 1
ATOM 674 N N . PHE A 1 85 ? -0.917 -5.067 10.431 1.00 89.62 85 PHE A N 1
ATOM 675 C CA . PHE A 1 85 ? -0.480 -5.798 9.236 1.00 89.62 85 PHE A CA 1
ATOM 676 C C . PHE A 1 85 ? 1.047 -5.835 9.105 1.00 89.62 85 PHE A C 1
ATOM 678 O O . PHE A 1 85 ? 1.622 -6.908 8.957 1.00 89.62 85 PHE A O 1
ATOM 685 N N . PHE A 1 86 ? 1.718 -4.682 9.181 1.00 89.06 86 PHE A N 1
ATOM 686 C CA . PHE A 1 86 ? 3.169 -4.623 8.980 1.00 89.06 86 PHE A CA 1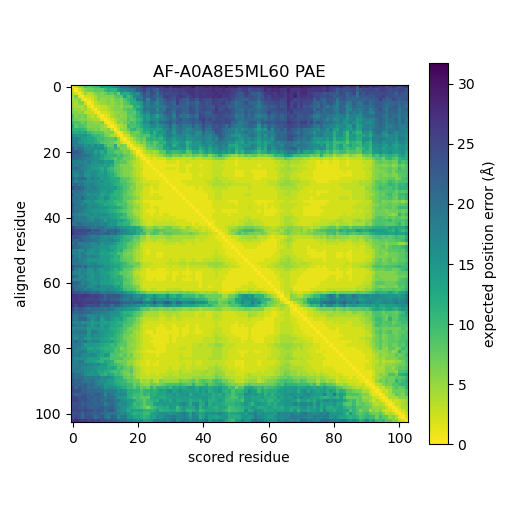
ATOM 687 C C . PHE A 1 86 ? 3.950 -5.280 10.121 1.00 89.06 86 PHE A C 1
ATOM 689 O O . PHE A 1 86 ? 4.992 -5.880 9.865 1.00 89.06 86 PHE A O 1
ATOM 696 N N . GLN A 1 87 ? 3.421 -5.254 11.348 1.00 89.50 87 GLN A N 1
ATOM 697 C CA . GLN A 1 87 ? 3.947 -6.067 12.441 1.00 89.50 87 GLN A CA 1
ATOM 698 C C . GLN A 1 87 ? 3.840 -7.563 12.107 1.00 89.50 87 GLN A C 1
ATOM 700 O O . GLN A 1 87 ? 4.850 -8.263 12.124 1.00 89.50 87 GLN A O 1
ATOM 705 N N . TYR A 1 88 ? 2.654 -8.034 11.710 1.00 84.94 88 TYR A N 1
ATOM 706 C CA . TYR A 1 88 ? 2.442 -9.435 11.338 1.00 84.94 88 TYR A CA 1
ATOM 707 C C . TYR A 1 88 ? 3.371 -9.891 10.203 1.00 84.94 88 TYR A C 1
ATOM 709 O O . TYR A 1 88 ? 3.965 -10.963 10.297 1.00 84.94 88 TYR A O 1
ATOM 717 N N . VAL A 1 89 ? 3.533 -9.078 9.152 1.00 84.88 89 VAL A N 1
ATOM 718 C CA . VAL A 1 89 ? 4.436 -9.371 8.026 1.00 84.88 89 VAL A CA 1
ATOM 719 C C . VAL A 1 89 ? 5.894 -9.451 8.485 1.00 84.88 89 VAL A C 1
ATOM 721 O O . VAL A 1 89 ? 6.603 -10.355 8.049 1.00 84.88 89 VAL A O 1
ATOM 724 N N . SER A 1 90 ? 6.334 -8.566 9.389 1.00 83.56 90 SER A N 1
ATOM 725 C CA . SER A 1 90 ? 7.707 -8.575 9.924 1.00 83.56 90 SER A CA 1
ATOM 726 C C . SER A 1 90 ? 8.037 -9.822 10.751 1.00 83.56 90 SER A C 1
ATOM 728 O O . SER A 1 90 ? 9.195 -10.219 10.841 1.00 83.56 90 SER A O 1
ATOM 730 N N . GLU A 1 91 ? 7.014 -10.461 11.321 1.00 84.50 91 GLU A N 1
ATOM 731 C CA . GLU A 1 91 ? 7.134 -11.684 12.115 1.00 84.50 91 GLU A CA 1
ATOM 732 C C . GLU A 1 91 ? 7.069 -12.958 11.243 1.00 84.50 91 GLU A C 1
ATOM 734 O O . GLU A 1 91 ? 7.303 -14.062 11.741 1.00 84.50 91 GLU A O 1
ATOM 739 N N . GLN A 1 92 ? 6.760 -12.845 9.941 1.00 74.69 92 GLN A N 1
ATOM 740 C CA . GLN A 1 92 ? 6.732 -13.994 9.033 1.00 74.69 92 GLN A CA 1
ATOM 741 C C . GLN A 1 92 ? 8.127 -14.340 8.484 1.00 74.69 92 GLN A C 1
ATOM 743 O O . GLN A 1 92 ? 8.945 -13.454 8.231 1.00 74.69 92 GLN A O 1
ATOM 748 N N . PRO A 1 93 ? 8.391 -15.627 8.184 1.00 70.25 93 PRO A N 1
ATOM 749 C CA . PRO A 1 93 ? 9.574 -16.025 7.432 1.00 70.25 93 PRO A CA 1
ATOM 750 C C . PRO A 1 93 ? 9.657 -15.305 6.072 1.00 70.25 93 PRO A C 1
ATOM 752 O O . PRO A 1 93 ? 8.613 -15.075 5.450 1.00 70.25 93 PRO A O 1
ATOM 755 N N . PRO A 1 94 ? 10.867 -15.036 5.541 1.00 62.22 94 PRO A N 1
ATOM 756 C CA . PRO A 1 94 ? 11.058 -14.227 4.330 1.00 62.22 94 PRO A CA 1
ATOM 757 C C . PRO A 1 94 ? 10.253 -14.709 3.114 1.00 62.22 9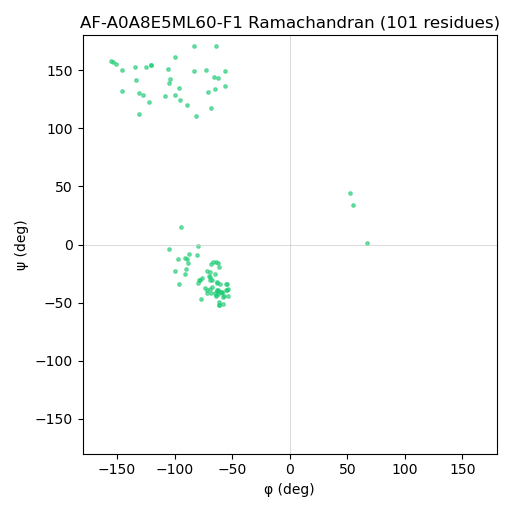4 PRO A C 1
ATOM 759 O O . PRO A 1 94 ? 9.690 -13.908 2.372 1.00 62.22 94 PRO A O 1
ATOM 762 N N . TRP A 1 95 ? 10.132 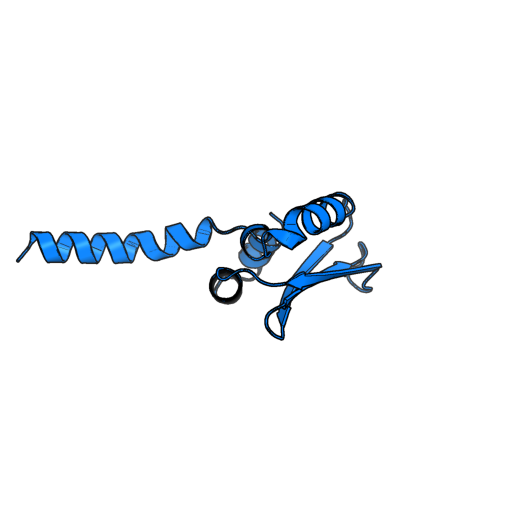-16.030 2.943 1.00 55.62 95 TRP A N 1
ATOM 763 C CA . TRP A 1 95 ? 9.387 -16.647 1.840 1.00 55.62 95 TRP A CA 1
ATOM 764 C C . TRP A 1 95 ? 7.866 -16.441 1.933 1.00 55.62 95 TRP A C 1
ATOM 766 O O . TRP A 1 95 ? 7.176 -16.480 0.919 1.00 55.62 95 TRP A O 1
ATOM 776 N N . LYS A 1 96 ? 7.333 -16.202 3.136 1.00 58.66 96 LYS A N 1
ATOM 777 C CA . LYS A 1 96 ? 5.901 -15.993 3.389 1.00 58.66 96 LYS A CA 1
ATOM 778 C C . LYS A 1 96 ? 5.539 -14.507 3.430 1.00 58.66 96 LYS A C 1
ATOM 780 O O . LYS A 1 96 ? 4.473 -14.129 2.950 1.00 58.66 96 LYS A O 1
ATOM 785 N N . ALA A 1 97 ? 6.449 -13.662 3.917 1.00 58.66 97 ALA A N 1
ATOM 786 C CA . ALA A 1 97 ? 6.320 -12.207 3.855 1.00 58.66 97 ALA A CA 1
ATOM 787 C C . ALA A 1 97 ? 6.188 -11.703 2.403 1.00 58.66 97 ALA A C 1
ATOM 789 O O . ALA A 1 97 ? 5.325 -10.875 2.117 1.00 58.66 97 ALA A O 1
ATOM 790 N N . ALA A 1 98 ? 6.959 -12.274 1.468 1.00 58.34 98 ALA A N 1
ATOM 791 C CA . ALA A 1 98 ? 6.906 -11.927 0.044 1.00 58.34 98 ALA A CA 1
ATOM 792 C C . ALA A 1 98 ? 5.548 -12.237 -0.620 1.00 58.34 98 ALA A C 1
ATOM 794 O O . ALA A 1 98 ? 5.107 -11.512 -1.512 1.00 58.34 98 ALA A O 1
ATOM 795 N N . HIS A 1 99 ? 4.851 -13.285 -0.171 1.00 58.31 99 HIS A N 1
ATOM 796 C CA . HIS A 1 99 ? 3.548 -13.661 -0.726 1.00 58.31 99 HIS A CA 1
ATOM 797 C C . HIS A 1 99 ? 2.407 -12.788 -0.176 1.00 58.31 99 HIS A C 1
ATOM 799 O O . HIS A 1 99 ? 1.453 -12.505 -0.890 1.00 58.31 99 HIS A O 1
ATOM 805 N N . LEU A 1 100 ? 2.509 -12.338 1.079 1.00 58.78 100 LEU A N 1
ATOM 806 C CA . LEU A 1 100 ? 1.522 -11.452 1.713 1.00 58.78 100 LEU A CA 1
ATOM 807 C C . LEU A 1 100 ? 1.669 -9.998 1.268 1.00 58.78 100 LEU A C 1
ATOM 809 O O . LEU A 1 100 ? 0.690 -9.257 1.225 1.00 58.78 100 LEU A O 1
ATOM 813 N N . ALA A 1 101 ? 2.895 -9.590 0.944 1.00 56.56 101 ALA A N 1
ATOM 814 C CA . ALA A 1 101 ? 3.156 -8.284 0.370 1.00 56.56 101 ALA A CA 1
ATOM 815 C C . ALA A 1 101 ? 2.667 -8.181 -1.075 1.00 56.56 101 ALA A C 1
ATOM 817 O O . ALA A 1 101 ? 2.445 -7.062 -1.499 1.00 56.56 101 ALA A O 1
ATOM 818 N N . SER A 1 102 ? 2.508 -9.297 -1.804 1.00 52.75 102 SER A N 1
ATOM 819 C CA . SER A 1 102 ? 2.177 -9.319 -3.237 1.00 52.75 102 SER A CA 1
ATOM 820 C C . SER A 1 102 ? 0.684 -9.507 -3.570 1.00 52.75 102 SER A C 1
ATOM 822 O O . SER A 1 102 ? 0.301 -9.259 -4.716 1.00 52.75 102 SER A O 1
ATOM 824 N N . SER A 1 103 ? -0.155 -9.885 -2.595 1.00 49.38 103 SER A N 1
ATOM 825 C CA . SER A 1 103 ? -1.600 -10.188 -2.728 1.00 49.38 103 SER A CA 1
ATOM 826 C C . SER A 1 103 ? -2.539 -9.125 -2.154 1.00 49.38 103 SER A C 1
ATOM 828 O O . SER A 1 103 ? -3.626 -8.925 -2.743 1.00 49.38 103 SER A O 1
#

Nearest PDB structures (foldseek):
  6q97-assembly1_O  TM=4.971E-01  e=6.258E-02  Escherichia coli
  6b46-assembly1_I  TM=5.733E-01  e=2.202E-01  Pseudomonas phage JBD30
  7m4w-assembly1_N  TM=5.326E-01  e=2.202E-01  Acinetobacter baumannii AB0057
  4v6y-assembly1_BO  TM=4.958E-01  e=6.413E-01  Escherichia coli K-12
  3oby-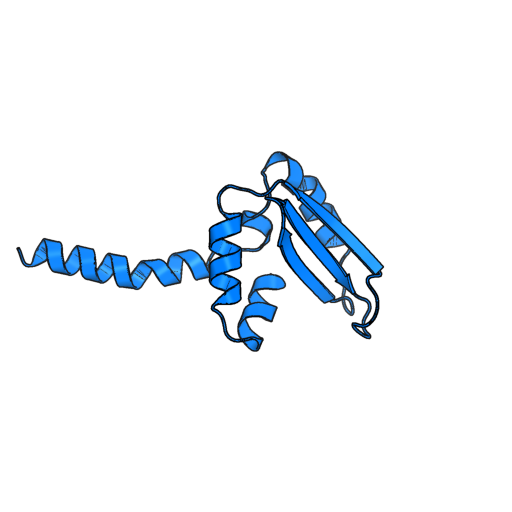assembly2_B  TM=3.995E-01  e=1.547E+00  Archaeoglobus fulgidus

Sequence (103 aa):
MHLLRIVIALATLLAPVAMAALRLRDTIHTENLRIYDSFMSQIHLPMVYHAYLKNNRVHIDVYDHEGGKIVNYATYKSSTRAAAFFQYVSEQPPWKAAHLASS